Protein AF-A0A6V8PXC6-F1 (afdb_monomer_lite)

Foldseek 3Di:
DLVVCVVVCVPVLSVVLLVVCVVVVDDSVVSVVQLVVLVVVQVCCCVVVVDPRDPVSSSVSSVPRD

Structure (mmCIF, N/CA/C/O backbone):
data_AF-A0A6V8PXC6-F1
#
_entry.id   AF-A0A6V8PXC6-F1
#
loop_
_atom_site.group_PDB
_atom_site.id
_atom_site.type_symbol
_atom_site.label_atom_id
_atom_site.label_alt_id
_atom_site.label_comp_id
_atom_site.label_asym_id
_atom_site.label_entity_id
_atom_site.label_seq_id
_atom_site.pdbx_PDB_ins_code
_atom_site.Cartn_x
_atom_site.Cartn_y
_atom_site.Cartn_z
_atom_site.occupancy
_atom_site.B_iso_or_equiv
_atom_site.auth_seq_id
_atom_site.auth_comp_id
_atom_site.auth_asym_id
_atom_site.auth_atom_id
_atom_site.pdbx_PDB_model_num
ATOM 1 N N . MET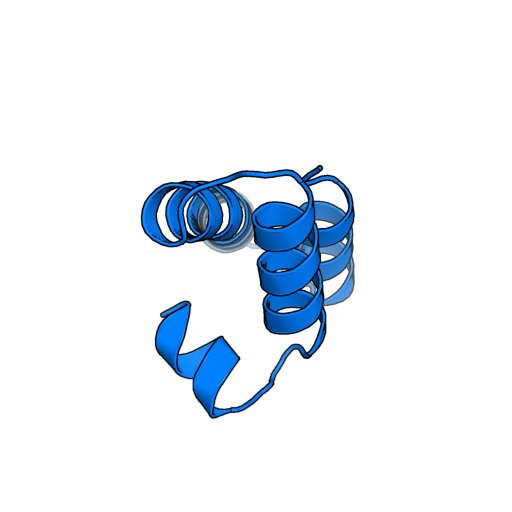 A 1 1 ? 5.469 -5.923 6.093 1.00 77.06 1 MET A N 1
ATOM 2 C CA . MET A 1 1 ? 4.016 -5.625 6.132 1.00 77.06 1 MET A CA 1
ATOM 3 C C . MET A 1 1 ? 3.394 -5.643 4.741 1.00 77.06 1 MET A C 1
ATOM 5 O O . MET A 1 1 ? 2.497 -6.443 4.528 1.00 77.06 1 MET A O 1
ATOM 9 N N . ILE A 1 2 ? 3.895 -4.847 3.787 1.00 89.12 2 ILE A N 1
ATOM 10 C CA . ILE A 1 2 ? 3.361 -4.816 2.408 1.00 89.12 2 ILE A CA 1
ATOM 11 C C . ILE A 1 2 ? 3.450 -6.195 1.739 1.00 89.12 2 ILE A C 1
ATOM 13 O O . ILE A 1 2 ? 2.499 -6.642 1.114 1.00 89.12 2 ILE A O 1
ATOM 17 N N . GLU A 1 3 ? 4.549 -6.928 1.939 1.00 90.50 3 GLU A N 1
ATOM 18 C CA . GLU A 1 3 ? 4.669 -8.300 1.429 1.00 90.50 3 GLU A CA 1
ATOM 19 C C . GLU A 1 3 ? 3.587 -9.245 1.961 1.00 90.50 3 GLU A C 1
ATOM 21 O O . GLU A 1 3 ? 3.123 -10.104 1.220 1.00 90.50 3 GLU A O 1
ATOM 26 N N . ASN A 1 4 ? 3.146 -9.072 3.211 1.00 91.12 4 ASN A N 1
ATOM 27 C CA . ASN A 1 4 ? 2.076 -9.894 3.775 1.00 91.12 4 ASN A CA 1
ATOM 28 C C . ASN A 1 4 ? 0.739 -9.565 3.108 1.00 91.12 4 ASN A C 1
ATOM 30 O O . ASN A 1 4 ? 0.022 -10.486 2.74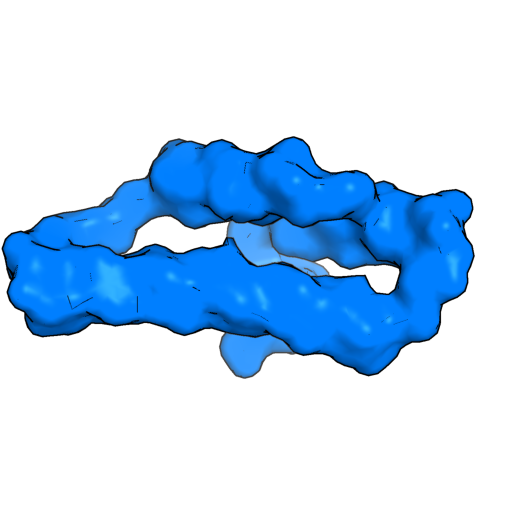0 1.00 91.12 4 ASN A O 1
ATOM 34 N N . GLN A 1 5 ? 0.451 -8.280 2.873 1.00 89.38 5 GLN A N 1
ATOM 35 C CA . GLN A 1 5 ? -0.735 -7.848 2.123 1.00 89.38 5 GLN A CA 1
ATOM 36 C C . GLN A 1 5 ? -0.710 -8.373 0.682 1.00 89.38 5 GLN A C 1
ATOM 38 O O . GLN A 1 5 ? -1.713 -8.865 0.183 1.00 89.38 5 GLN A O 1
ATOM 43 N N . LEU A 1 6 ? 0.452 -8.352 0.021 1.00 93.06 6 LEU A N 1
ATOM 44 C CA . LEU A 1 6 ? 0.611 -8.875 -1.340 1.00 93.06 6 LEU A CA 1
ATOM 45 C C . LEU A 1 6 ? 0.464 -10.400 -1.411 1.00 93.06 6 LEU A C 1
ATOM 47 O O . LEU A 1 6 ? -0.087 -10.907 -2.391 1.00 93.06 6 LEU A O 1
ATOM 51 N N . ARG A 1 7 ? 0.963 -11.128 -0.402 1.00 93.94 7 ARG A N 1
ATOM 52 C CA . ARG A 1 7 ? 0.819 -12.589 -0.284 1.00 93.94 7 ARG A CA 1
ATOM 53 C C . ARG A 1 7 ? -0.621 -12.990 0.027 1.00 93.94 7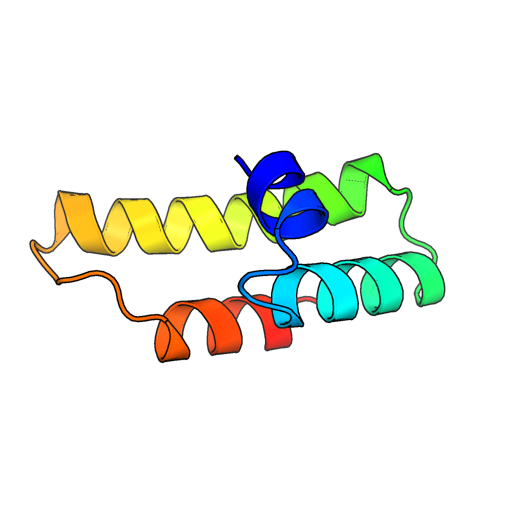 ARG A C 1
ATOM 55 O O . ARG A 1 7 ? -1.119 -13.919 -0.594 1.00 93.94 7 ARG A O 1
ATOM 62 N N . ALA A 1 8 ? -1.272 -12.284 0.951 1.00 93.56 8 ALA A N 1
ATOM 63 C CA . ALA A 1 8 ? -2.670 -12.507 1.318 1.00 93.56 8 ALA A CA 1
ATOM 64 C C . ALA A 1 8 ? -3.657 -11.984 0.261 1.00 93.56 8 ALA A C 1
ATOM 66 O O . ALA A 1 8 ? -4.811 -12.397 0.249 1.00 93.56 8 ALA A O 1
ATOM 67 N N . ASN A 1 9 ? -3.195 -11.093 -0.625 1.00 90.88 9 ASN A N 1
ATOM 68 C CA . ASN A 1 9 ? -4.024 -10.313 -1.543 1.00 90.88 9 ASN A CA 1
ATOM 69 C C . ASN A 1 9 ? -5.146 -9.550 -0.817 1.00 90.88 9 ASN A C 1
ATOM 71 O O . ASN A 1 9 ? -6.265 -9.450 -1.316 1.00 90.88 9 ASN A O 1
ATOM 75 N N . ASP A 1 10 ? -4.817 -9.035 0.368 1.00 87.56 10 ASP A N 1
ATOM 76 C CA . ASP A 1 10 ? -5.739 -8.340 1.257 1.00 87.56 10 ASP A CA 1
ATOM 77 C C . ASP A 1 10 ? -5.062 -7.085 1.852 1.00 87.56 10 ASP A C 1
ATOM 79 O O . ASP A 1 10 ? -4.114 -7.209 2.642 1.00 87.56 10 ASP A O 1
ATOM 83 N N . PRO A 1 11 ? -5.476 -5.871 1.444 1.00 91.50 11 PRO A N 1
ATOM 84 C CA . PRO A 1 11 ? -6.482 -5.606 0.414 1.00 91.50 11 PRO A CA 1
ATOM 85 C C . PRO A 1 11 ? -5.932 -5.847 -1.014 1.00 91.50 11 PRO A C 1
ATOM 87 O O . PRO A 1 11 ? -4.741 -5.612 -1.268 1.00 91.50 11 PRO A O 1
ATOM 90 N N . PRO A 1 12 ? -6.767 -6.282 -1.981 1.00 93.38 12 PRO A N 1
ATOM 91 C CA . PRO A 1 12 ? -6.338 -6.504 -3.368 1.00 93.38 12 PRO A CA 1
ATOM 92 C C . PRO A 1 12 ? -5.826 -5.220 -4.043 1.00 93.38 12 PRO A C 1
ATOM 94 O O . PRO A 1 12 ? -4.977 -5.275 -4.936 1.00 93.38 12 PRO A O 1
ATOM 97 N N . GLU A 1 13 ? -6.275 -4.052 -3.584 1.00 95.31 13 GLU A N 1
ATOM 98 C CA . GLU A 1 13 ? -5.850 -2.736 -4.058 1.00 95.31 13 GLU A CA 1
ATOM 99 C C . GLU A 1 13 ? -4.354 -2.484 -3.843 1.00 95.31 13 GLU A C 1
ATOM 101 O O . GLU A 1 13 ? -3.750 -1.726 -4.606 1.00 95.31 13 GLU A O 1
ATOM 106 N N . THR A 1 14 ? -3.719 -3.151 -2.870 1.00 94.81 14 THR A N 1
ATOM 107 C CA . THR A 1 14 ? -2.261 -3.094 -2.690 1.00 94.81 14 THR A CA 1
ATOM 108 C C . THR A 1 14 ? -1.543 -3.678 -3.908 1.00 94.81 14 THR A C 1
ATOM 110 O O . THR A 1 14 ? -0.574 -3.093 -4.394 1.00 94.81 14 THR A O 1
ATOM 113 N N . ARG A 1 15 ? -2.034 -4.803 -4.446 1.00 95.69 15 ARG A N 1
ATOM 114 C CA . ARG A 1 15 ? -1.479 -5.421 -5.658 1.00 95.69 15 ARG A CA 1
ATOM 115 C C . ARG A 1 15 ? -1.802 -4.596 -6.900 1.00 95.69 15 ARG A C 1
ATOM 117 O O . ARG A 1 15 ? -0.894 -4.301 -7.664 1.00 95.69 15 ARG A O 1
ATOM 124 N N . GLN A 1 16 ? -3.049 -4.153 -7.052 1.00 96.38 16 GLN A N 1
ATOM 125 C CA . GLN A 1 16 ? -3.457 -3.320 -8.193 1.00 96.38 16 GLN A CA 1
ATOM 126 C C . GLN A 1 16 ? -2.638 -2.025 -8.280 1.00 96.38 16 GLN A C 1
ATOM 128 O O . GLN A 1 16 ? -2.228 -1.609 -9.362 1.00 96.38 16 GLN A O 1
ATOM 133 N N . THR A 1 17 ? -2.362 -1.403 -7.132 1.00 96.50 17 THR A N 1
ATOM 134 C CA . THR A 1 17 ? -1.533 -0.195 -7.055 1.00 96.50 17 THR A CA 1
ATOM 135 C C . THR A 1 17 ? -0.077 -0.492 -7.397 1.00 96.50 17 THR A C 1
ATOM 137 O O . THR A 1 17 ? 0.539 0.271 -8.137 1.00 96.50 17 THR A O 1
ATOM 140 N N . LEU A 1 18 ? 0.470 -1.614 -6.914 1.00 96.38 18 LEU A N 1
ATOM 141 C CA . LEU A 1 18 ? 1.813 -2.052 -7.297 1.00 96.38 18 LEU A CA 1
ATOM 142 C C . LEU A 1 18 ? 1.910 -2.253 -8.814 1.00 96.38 18 LEU A C 1
ATOM 144 O O . LEU A 1 18 ? 2.825 -1.721 -9.434 1.00 96.38 18 LEU A O 1
ATOM 148 N N . ASP A 1 19 ? 0.952 -2.958 -9.410 1.00 96.25 19 ASP A N 1
ATOM 149 C CA . ASP A 1 19 ? 0.930 -3.227 -10.848 1.00 96.25 19 ASP A CA 1
ATOM 150 C C . ASP A 1 19 ? 0.809 -1.927 -11.666 1.00 96.25 19 ASP A C 1
ATOM 152 O O . ASP A 1 19 ? 1.526 -1.759 -12.653 1.00 96.25 19 ASP A O 1
ATOM 156 N N . ARG A 1 20 ? -0.013 -0.959 -11.225 1.00 97.00 20 ARG A N 1
ATOM 157 C CA . ARG A 1 20 ? -0.126 0.372 -11.856 1.00 97.00 20 ARG A CA 1
ATOM 158 C C . ARG A 1 20 ? 1.185 1.161 -11.808 1.00 97.00 20 ARG A C 1
ATOM 160 O O . ARG A 1 20 ? 1.581 1.754 -12.814 1.00 97.00 20 ARG A O 1
ATOM 167 N N . LEU A 1 21 ? 1.876 1.144 -10.669 1.00 96.31 21 LEU A N 1
ATOM 168 C CA . LEU A 1 21 ? 3.163 1.823 -10.507 1.00 96.31 21 LEU A CA 1
ATOM 169 C C . LEU A 1 21 ? 4.241 1.178 -11.389 1.00 96.31 21 LEU A C 1
ATOM 171 O O . LEU A 1 21 ? 4.974 1.884 -12.080 1.00 96.31 21 LEU A O 1
ATOM 175 N N . LEU A 1 22 ? 4.296 -0.155 -11.438 1.00 96.62 22 LEU A N 1
ATOM 176 C CA . LEU A 1 22 ? 5.212 -0.877 -12.324 1.00 96.62 22 LEU A CA 1
ATOM 177 C C . LEU A 1 22 ? 4.936 -0.558 -13.801 1.00 96.62 22 LEU A C 1
ATOM 179 O O . LEU A 1 22 ? 5.864 -0.246 -14.546 1.00 96.62 22 LEU A O 1
ATOM 183 N N . ALA A 1 23 ? 3.666 -0.564 -14.217 1.00 96.62 23 ALA A N 1
ATOM 184 C CA . ALA A 1 23 ? 3.261 -0.199 -15.577 1.00 96.62 23 ALA A CA 1
ATOM 185 C C . ALA A 1 23 ? 3.588 1.265 -15.926 1.00 96.62 23 ALA A C 1
ATOM 187 O O . ALA A 1 23 ? 3.829 1.585 -17.088 1.00 96.62 23 ALA A O 1
ATOM 188 N N . SER A 1 24 ? 3.648 2.142 -14.922 1.00 95.38 24 SER A N 1
ATOM 189 C CA . SER A 1 24 ? 4.050 3.5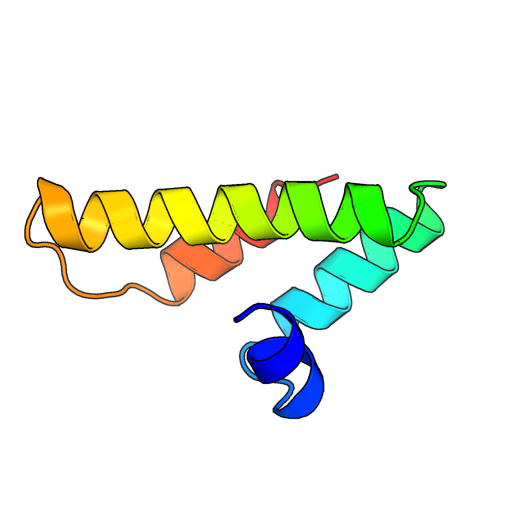47 -15.065 1.00 95.38 24 SER A CA 1
ATOM 190 C C . SER A 1 24 ? 5.573 3.754 -15.097 1.00 95.38 24 SER A C 1
ATOM 192 O O . SER A 1 24 ? 6.028 4.895 -15.174 1.00 95.38 24 SER A O 1
ATOM 194 N N . GLY A 1 25 ? 6.363 2.676 -15.042 1.00 96.56 25 GLY A N 1
ATOM 195 C CA . GLY A 1 25 ? 7.823 2.707 -15.157 1.00 96.56 25 GLY A CA 1
ATOM 196 C C . GLY A 1 25 ? 8.577 2.805 -13.831 1.00 96.56 25 GLY A C 1
ATOM 197 O O . GLY A 1 25 ? 9.794 2.983 -13.843 1.00 96.56 25 GLY A O 1
ATOM 198 N N . TYR A 1 26 ? 7.897 2.685 -12.686 1.00 97.12 26 TYR A N 1
ATOM 199 C CA . TYR A 1 26 ? 8.583 2.635 -11.397 1.00 97.12 26 TYR A CA 1
ATOM 200 C C . TYR A 1 26 ? 9.276 1.287 -11.201 1.00 97.12 26 TYR A C 1
ATOM 202 O O . TYR A 1 26 ? 8.723 0.226 -11.498 1.00 97.12 26 TYR A O 1
ATOM 210 N N . SER A 1 27 ? 10.466 1.320 -10.604 1.00 97.50 27 SER A N 1
ATOM 211 C CA . SER A 1 27 ? 11.084 0.119 -10.051 1.00 97.50 27 SER A CA 1
ATOM 212 C C . SER A 1 27 ? 10.201 -0.462 -8.950 1.00 97.50 27 SER A C 1
ATOM 214 O O . SER A 1 27 ? 9.563 0.271 -8.192 1.00 97.50 27 SER A O 1
ATOM 216 N N . ARG A 1 28 ? 10.221 -1.790 -8.794 1.00 95.44 28 ARG A N 1
ATOM 217 C CA . ARG A 1 28 ? 9.475 -2.472 -7.724 1.00 95.44 28 ARG A CA 1
ATOM 218 C C . ARG A 1 28 ? 9.787 -1.897 -6.345 1.00 95.44 28 ARG A C 1
ATOM 220 O O . ARG A 1 28 ? 8.879 -1.729 -5.540 1.00 95.44 28 ARG A O 1
ATOM 227 N N . GLU A 1 29 ? 11.053 -1.594 -6.078 1.00 96.06 29 GLU A N 1
ATOM 228 C CA . GLU A 1 29 ? 11.467 -1.010 -4.804 1.00 96.06 29 GLU A CA 1
ATOM 229 C C . GLU A 1 29 ? 10.810 0.358 -4.560 1.00 96.06 29 GLU A C 1
ATOM 231 O O . GLU A 1 29 ? 10.234 0.579 -3.497 1.00 96.06 29 GLU A O 1
ATOM 236 N N . ASP A 1 30 ? 10.818 1.248 -5.554 1.00 95.94 30 ASP A N 1
ATOM 237 C CA . ASP A 1 30 ? 10.222 2.580 -5.425 1.00 95.94 30 ASP A CA 1
ATOM 238 C C . ASP A 1 30 ? 8.698 2.519 -5.322 1.00 95.94 30 ASP A C 1
ATOM 240 O O . ASP A 1 30 ? 8.099 3.230 -4.513 1.00 95.94 30 ASP A O 1
ATOM 244 N N . ALA A 1 31 ? 8.066 1.602 -6.057 1.00 96.44 31 ALA A N 1
ATOM 245 C CA . ALA A 1 31 ? 6.639 1.341 -5.924 1.00 96.44 31 ALA A CA 1
ATOM 246 C C . ALA A 1 31 ? 6.278 0.873 -4.501 1.00 96.44 31 ALA A C 1
ATOM 248 O O . ALA A 1 31 ? 5.324 1.369 -3.898 1.00 96.44 31 ALA A O 1
ATOM 249 N N . LEU A 1 32 ? 7.072 -0.031 -3.916 1.00 95.12 32 LEU A N 1
ATOM 250 C CA . LEU A 1 32 ? 6.877 -0.484 -2.538 1.00 95.12 32 LEU A CA 1
ATOM 251 C C . LEU A 1 32 ? 7.121 0.633 -1.515 1.00 95.12 32 LEU A C 1
ATOM 253 O O . LEU A 1 32 ? 6.393 0.697 -0.525 1.00 95.12 32 LEU A O 1
ATOM 257 N N . LYS A 1 33 ? 8.078 1.542 -1.748 1.00 95.12 33 LYS A N 1
ATOM 258 C CA . LYS A 1 33 ? 8.272 2.729 -0.894 1.00 95.12 33 LYS A CA 1
ATOM 259 C C . LYS A 1 33 ? 7.034 3.630 -0.902 1.00 95.12 33 LYS A C 1
ATOM 261 O O . LYS A 1 33 ? 6.593 4.047 0.167 1.00 95.12 33 LYS A O 1
ATOM 266 N N . LEU A 1 34 ? 6.439 3.884 -2.071 1.00 94.75 34 LEU A N 1
ATOM 267 C CA . LEU A 1 34 ? 5.216 4.691 -2.200 1.00 94.75 34 LEU A CA 1
ATOM 268 C C . LEU A 1 34 ? 4.020 4.046 -1.487 1.00 94.75 34 LEU A C 1
ATOM 270 O O . LEU A 1 34 ? 3.324 4.702 -0.714 1.00 94.75 34 LEU A O 1
ATOM 274 N N . ILE A 1 35 ? 3.819 2.741 -1.677 1.00 94.75 35 ILE A N 1
ATOM 275 C CA . ILE A 1 35 ? 2.780 1.983 -0.961 1.00 94.75 35 ILE A CA 1
ATOM 276 C C . ILE A 1 35 ? 3.040 2.009 0.554 1.00 94.75 35 ILE A C 1
ATOM 278 O O . ILE A 1 35 ? 2.110 2.151 1.350 1.00 94.75 35 ILE A O 1
ATOM 282 N N . GLY A 1 36 ? 4.306 1.927 0.965 1.00 93.50 36 GLY A N 1
ATOM 283 C CA . GLY A 1 36 ? 4.720 2.039 2.360 1.00 93.50 36 GLY A CA 1
ATOM 284 C C . GLY A 1 36 ? 4.363 3.381 2.990 1.00 93.50 36 GLY A C 1
ATOM 285 O O . GLY A 1 36 ? 3.923 3.405 4.136 1.00 93.50 36 GLY A O 1
ATOM 286 N N . GLN A 1 37 ? 4.462 4.485 2.248 1.00 92.50 37 GLN A N 1
ATOM 287 C CA . GLN A 1 37 ? 4.024 5.794 2.740 1.00 92.50 37 GLN A CA 1
ATOM 288 C C . GLN A 1 37 ? 2.521 5.810 3.038 1.00 92.50 37 GLN A C 1
ATOM 290 O O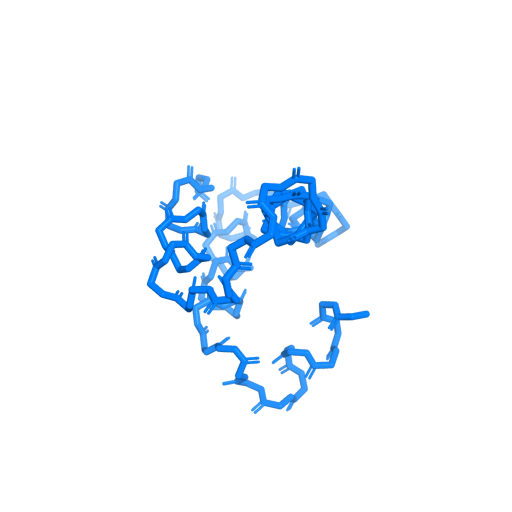 . GLN A 1 37 ? 2.128 6.261 4.111 1.00 92.50 37 GLN A O 1
ATOM 295 N N . ALA A 1 38 ? 1.691 5.240 2.156 1.00 91.31 38 ALA A N 1
ATOM 296 C CA . ALA A 1 38 ? 0.249 5.125 2.395 1.00 91.31 38 ALA A CA 1
ATOM 297 C C . ALA A 1 38 ? -0.071 4.286 3.648 1.00 91.31 38 ALA A C 1
ATOM 299 O O . ALA A 1 38 ? -0.972 4.626 4.412 1.00 91.31 38 ALA A O 1
ATOM 300 N N . VAL A 1 39 ? 0.697 3.217 3.892 1.00 89.69 39 VAL A N 1
ATOM 301 C CA . VAL A 1 39 ? 0.591 2.402 5.113 1.00 89.69 39 VAL A CA 1
ATOM 302 C C . VAL A 1 39 ? 0.953 3.206 6.362 1.00 89.69 39 VAL A C 1
ATOM 304 O O . VAL A 1 39 ? 0.233 3.157 7.357 1.00 89.69 39 VAL A O 1
ATOM 307 N N . VAL A 1 40 ? 2.061 3.947 6.327 1.00 90.50 40 VAL A N 1
ATOM 308 C CA . VAL A 1 40 ? 2.526 4.743 7.470 1.00 90.50 40 VAL A CA 1
ATOM 309 C C . VAL A 1 40 ? 1.532 5.853 7.807 1.00 90.50 40 VAL A C 1
ATOM 311 O O . VAL A 1 40 ? 1.281 6.085 8.986 1.00 90.50 40 VAL A O 1
ATOM 314 N N . THR A 1 41 ? 0.922 6.499 6.808 1.00 87.44 41 THR A N 1
ATOM 315 C CA . THR A 1 41 ? -0.142 7.489 7.035 1.00 87.44 41 THR A CA 1
ATOM 316 C C . THR A 1 41 ? -1.325 6.884 7.788 1.00 87.44 41 THR A C 1
ATOM 318 O O . THR A 1 41 ? -1.777 7.465 8.770 1.00 87.44 41 THR A O 1
ATOM 321 N N . GLU A 1 42 ? -1.777 5.695 7.386 1.00 88.44 42 GLU A N 1
ATOM 322 C CA . GLU A 1 42 ? -2.883 5.004 8.055 1.00 88.44 42 GLU A CA 1
ATOM 323 C C . GLU A 1 42 ? -2.525 4.633 9.503 1.00 88.44 42 GLU A C 1
ATOM 325 O O . GLU A 1 42 ? -3.297 4.903 10.422 1.00 88.44 42 GLU A O 1
ATOM 330 N N . ILE A 1 43 ? -1.325 4.083 9.733 1.00 87.56 43 ILE A N 1
ATOM 331 C CA . ILE A 1 43 ? -0.839 3.761 11.085 1.00 87.56 43 ILE A CA 1
ATOM 332 C C . ILE A 1 43 ? -0.760 5.024 11.947 1.00 87.56 43 ILE A C 1
ATOM 334 O O . ILE A 1 43 ? -1.156 4.998 13.111 1.00 87.56 43 ILE A O 1
ATOM 338 N N .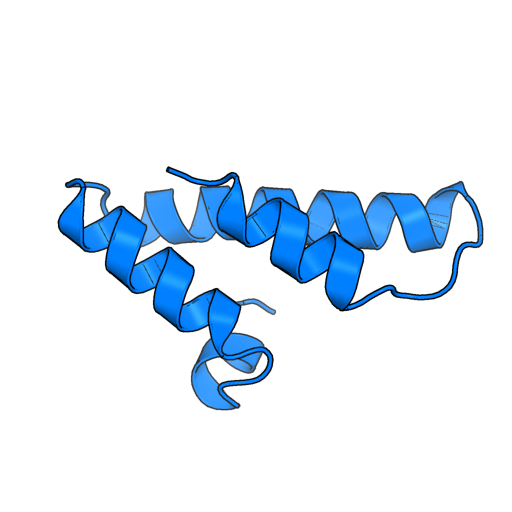 TRP A 1 44 ? -0.270 6.133 11.393 1.00 89.00 44 TRP A N 1
ATOM 339 C CA . TRP A 1 44 ? -0.171 7.398 12.111 1.00 89.00 44 TRP A CA 1
ATOM 340 C C . TRP A 1 44 ? -1.549 7.945 12.491 1.00 89.00 44 TRP A C 1
ATOM 342 O O . TRP A 1 44 ? -1.743 8.359 13.628 1.00 89.00 44 TRP A O 1
ATOM 352 N N . GLU A 1 45 ? -2.540 7.893 11.599 1.00 85.44 45 GLU A N 1
ATOM 353 C CA . GLU A 1 45 ? -3.900 8.321 11.939 1.00 85.44 45 GLU A CA 1
ATOM 354 C C . GLU A 1 45 ? -4.533 7.454 13.033 1.00 85.44 45 GLU A C 1
ATOM 356 O O . GLU A 1 45 ? -5.228 7.981 13.904 1.00 85.44 45 GLU A O 1
ATOM 361 N N . VAL A 1 46 ? -4.272 6.145 13.023 1.00 89.12 46 VAL A N 1
ATOM 362 C CA . VAL A 1 46 ? -4.747 5.235 14.073 1.00 89.12 46 VAL A CA 1
ATOM 363 C C . VAL A 1 46 ? -4.079 5.549 15.412 1.00 89.12 46 VAL A C 1
ATOM 365 O O . VAL A 1 46 ? -4.760 5.748 16.417 1.00 89.12 46 VAL A O 1
ATOM 368 N N . MET A 1 47 ? -2.750 5.649 15.423 1.00 89.06 47 MET A N 1
ATOM 369 C CA . MET A 1 47 ? -1.964 5.822 16.647 1.00 89.06 47 MET A CA 1
ATOM 370 C C . MET A 1 47 ? -2.071 7.232 17.234 1.00 89.06 47 MET A C 1
ATOM 372 O O . MET A 1 47 ? -2.163 7.388 18.447 1.00 89.06 47 MET A O 1
ATOM 376 N N . SER A 1 48 ? -2.045 8.271 16.397 1.00 88.25 48 SER A N 1
ATOM 377 C CA . SER A 1 48 ? -2.015 9.666 16.852 1.00 88.25 48 SER A CA 1
ATOM 378 C C . SER A 1 48 ? -3.398 10.275 17.051 1.00 88.25 48 SER A C 1
ATOM 380 O O . SER A 1 48 ? -3.538 11.159 17.889 1.00 88.25 48 SER A O 1
ATOM 382 N N . GLN A 1 49 ? -4.419 9.832 16.307 1.00 85.19 49 GLN A N 1
ATOM 383 C CA . GLN A 1 49 ? -5.782 10.365 16.448 1.00 85.19 49 GLN A CA 1
ATOM 384 C C . GLN A 1 49 ? -6.735 9.407 17.170 1.00 85.19 49 GLN A C 1
ATOM 386 O O . GLN A 1 49 ? -7.906 9.741 17.337 1.00 85.19 49 GLN A O 1
ATOM 391 N N . GLY A 1 50 ? -6.267 8.217 17.571 1.00 86.69 50 GLY A N 1
ATOM 392 C CA . GLY A 1 50 ? -7.103 7.191 18.203 1.00 86.69 50 GLY A CA 1
ATOM 393 C C . GLY A 1 50 ? -8.229 6.689 17.296 1.00 86.69 50 GLY A C 1
ATOM 394 O O . GLY A 1 50 ? -9.225 6.152 17.780 1.00 86.69 50 GLY A O 1
ATOM 395 N N . LYS A 1 51 ? -8.114 6.908 15.981 1.00 83.38 51 LYS A N 1
ATOM 396 C CA . LYS A 1 51 ? -9.121 6.471 15.017 1.00 83.38 51 LYS A CA 1
ATOM 397 C C . LYS A 1 51 ? -8.979 4.967 14.789 1.00 83.38 51 LYS A C 1
ATOM 399 O O . LYS A 1 51 ? -7.857 4.477 14.710 1.00 83.38 51 LYS A O 1
ATOM 404 N N . PRO A 1 52 ? -10.078 4.217 14.631 1.00 87.25 52 PRO A N 1
ATOM 405 C CA . PRO A 1 52 ? -9.971 2.843 14.168 1.00 87.25 52 PRO A CA 1
ATOM 406 C C . PRO A 1 52 ? -9.357 2.805 12.762 1.00 87.25 52 PRO A C 1
ATOM 408 O O . PRO A 1 52 ? -9.426 3.783 12.009 1.00 87.25 52 PRO A O 1
ATOM 411 N N . TYR A 1 53 ? -8.763 1.663 12.419 1.00 86.12 53 TYR A N 1
ATOM 412 C CA . TYR A 1 53 ? -8.348 1.381 11.049 1.00 86.12 53 TYR A CA 1
ATOM 413 C C . TYR A 1 53 ? -9.544 1.531 10.102 1.00 86.12 53 TYR A C 1
ATOM 415 O O . TYR A 1 53 ? -10.617 0.980 10.362 1.00 86.12 53 TYR A O 1
ATOM 423 N N . ASP A 1 54 ? -9.347 2.259 9.004 1.00 88.81 54 ASP A N 1
ATOM 424 C CA . ASP A 1 54 ? -10.362 2.461 7.975 1.00 88.81 54 ASP A CA 1
ATOM 425 C C . ASP A 1 54 ? -9.832 1.967 6.626 1.00 88.81 54 ASP A C 1
ATOM 427 O O . ASP A 1 54 ? -9.079 2.645 5.921 1.00 88.81 54 ASP A O 1
ATOM 431 N N . ALA A 1 55 ? -10.283 0.773 6.236 1.00 87.69 55 ALA A N 1
ATOM 432 C CA . ALA A 1 55 ? -9.928 0.167 4.960 1.00 87.69 55 ALA A CA 1
ATOM 433 C C . ALA A 1 55 ? -10.263 1.073 3.764 1.00 87.69 55 ALA A C 1
ATOM 435 O O . ALA A 1 55 ? -9.490 1.140 2.811 1.00 87.69 55 ALA A O 1
ATOM 436 N N . LYS A 1 56 ? -11.370 1.830 3.808 1.00 91.12 56 LYS A N 1
ATOM 437 C CA . LYS A 1 56 ? -11.756 2.733 2.712 1.00 91.12 56 LYS A CA 1
ATOM 438 C C . LYS A 1 56 ? -10.789 3.904 2.603 1.00 91.12 56 LYS A C 1
ATOM 440 O O . LYS A 1 56 ? -10.447 4.315 1.493 1.00 91.12 56 LYS A O 1
ATOM 445 N N . ARG A 1 57 ? -10.338 4.443 3.738 1.00 89.81 57 ARG A N 1
ATOM 446 C CA . ARG A 1 57 ? -9.325 5.505 3.777 1.00 89.81 57 ARG A CA 1
ATOM 447 C C . ARG A 1 57 ? -7.994 5.008 3.225 1.00 89.81 57 ARG A C 1
ATOM 449 O O . ARG A 1 57 ? -7.417 5.676 2.365 1.00 89.81 57 ARG A O 1
ATOM 456 N N . TYR A 1 58 ? -7.573 3.815 3.634 1.00 92.50 58 TYR A N 1
ATOM 457 C CA . TYR A 1 58 ? -6.360 3.185 3.127 1.00 92.50 58 TYR A CA 1
ATOM 458 C C . TYR A 1 58 ? -6.428 2.928 1.611 1.00 92.50 58 TYR A C 1
ATOM 460 O O . TYR A 1 58 ? -5.542 3.356 0.873 1.00 92.50 58 TYR A O 1
ATOM 468 N N . ILE A 1 59 ? -7.524 2.348 1.112 1.00 92.94 59 ILE A N 1
ATOM 469 C CA . ILE A 1 59 ? -7.759 2.139 -0.328 1.00 92.94 59 ILE A CA 1
ATOM 470 C C . ILE A 1 59 ? -7.754 3.472 -1.092 1.00 92.94 59 ILE A C 1
ATOM 472 O O . ILE A 1 59 ? -7.174 3.583 -2.172 1.00 92.94 59 ILE A O 1
ATOM 476 N N . LYS A 1 60 ? -8.352 4.527 -0.528 1.00 93.12 60 LYS A N 1
ATOM 477 C CA . LYS A 1 60 ? -8.324 5.869 -1.123 1.00 93.12 60 LYS A CA 1
ATOM 478 C C . LYS A 1 60 ? -6.906 6.439 -1.190 1.00 93.12 60 LYS A C 1
ATOM 480 O O . LYS A 1 60 ? -6.598 7.139 -2.151 1.00 93.12 60 LYS A O 1
ATOM 485 N N . ALA A 1 61 ? -6.058 6.170 -0.199 1.00 92.88 61 ALA A N 1
ATOM 486 C CA . ALA A 1 61 ? -4.653 6.567 -0.226 1.00 92.88 61 ALA A CA 1
ATOM 487 C C . ALA A 1 61 ? -3.879 5.805 -1.314 1.00 92.88 61 ALA A C 1
ATOM 489 O O . ALA A 1 61 ? -3.186 6.437 -2.107 1.00 92.88 61 ALA A O 1
ATOM 490 N N . LEU A 1 62 ? -4.076 4.487 -1.424 1.00 93.94 62 LEU A N 1
ATOM 491 C CA . LEU A 1 62 ? -3.481 3.661 -2.481 1.00 93.94 62 LEU A CA 1
ATOM 492 C C . LEU A 1 62 ? -3.884 4.134 -3.886 1.00 93.94 62 LEU A C 1
ATOM 494 O O . LEU A 1 62 ? -3.036 4.310 -4.755 1.00 93.94 62 LEU A O 1
ATOM 498 N N . ASN A 1 63 ? -5.164 4.441 -4.097 1.00 92.12 63 ASN A N 1
ATOM 499 C CA . ASN A 1 63 ? -5.671 4.934 -5.381 1.00 92.12 63 ASN A CA 1
ATOM 500 C C . ASN A 1 63 ? -5.150 6.320 -5.786 1.00 92.12 63 ASN A C 1
ATOM 502 O O . ASN A 1 63 ? -5.259 6.685 -6.952 1.00 92.12 63 ASN A O 1
ATOM 506 N N . LYS A 1 64 ? -4.594 7.094 -4.848 1.00 92.50 64 LYS A N 1
ATOM 507 C CA . LYS A 1 64 ? -3.945 8.380 -5.142 1.00 92.50 64 LYS A CA 1
ATOM 508 C C . LYS A 1 64 ? -2.481 8.234 -5.553 1.00 92.50 64 LYS A C 1
ATOM 510 O O . LYS A 1 64 ? -1.907 9.202 -6.049 1.00 92.50 64 LYS A O 1
ATOM 515 N N . LEU A 1 65 ? -1.872 7.071 -5.325 1.00 87.38 65 LEU A N 1
ATOM 516 C CA . LEU A 1 65 ? -0.542 6.763 -5.843 1.00 87.38 65 LEU A CA 1
ATOM 517 C C . LEU A 1 65 ? -0.662 6.572 -7.359 1.00 87.38 65 LEU A C 1
ATOM 519 O O . LEU A 1 65 ? -1.627 5.962 -7.808 1.00 87.38 65 LEU A O 1
ATOM 523 N N . LYS A 1 66 ? 0.253 7.147 -8.136 1.00 69.88 66 LYS A N 1
ATOM 524 C CA . LYS A 1 66 ? 0.106 7.273 -9.594 1.00 69.88 66 LYS A CA 1
ATOM 525 C C . LYS A 1 66 ? -0.057 5.931 -10.313 1.00 69.88 66 LYS A C 1
ATOM 527 O O . LYS A 1 66 ? 0.495 4.918 -9.837 1.00 69.88 66 LYS A O 1
#

Secondary structure (DSSP, 8-state):
-HHHHHHHT-SHHHHHHHHHHHHTT--HHHHHHHHHHHHHHHHHHHHHH-PPP-HHHHHHHHHH--

Radius of gyration: 11.67 Å; chains: 1; bounding box: 23×23×34 Å

pLDDT: mean 91.58, std 4.84, range [69.88, 97.5]

Organism: NCBI:txid2754717

Sequence (66 aa):
MIENQLRANDPPETRQTLDRLLASGYSREDALKLIGQAVVTEIWEVMSQGKPYDAKRYIKALNKLK